Protein AF-A0A951ABW7-F1 (afdb_monomer_lite)

Radius of gyration: 24.11 Å; chains: 1; bounding box: 60×36×69 Å

Sequence (136 aa):
MLLLVAGGPVFAQSVPSYDTNAYCKSASGDSAQLQKNCHDMEDRAKTAVRHADVPSDVMQRCSKINGKNGNYAWLQACITAEETVRDAGSAAPTRTDLSYDPADEARKARLHIGNRDAAAVDLCPPPHKLTRDGCQ

Secondary structure (DSSP, 8-state):
-------------PPP---HHHHHHHHHTT-HHHHHHHHHHHHHHHHHHHHS---HHHHHHHHHHH-TT--HHHHHHHHHHHHHHHHTTT-----TTS---HHHHHHHHHHH--S--------S-TT--EETTEE-

Structure (mmCIF, N/CA/C/O backbone):
data_AF-A0A951ABW7-F1
#
_entry.id   AF-A0A951ABW7-F1
#
loop_
_atom_site.group_PDB
_atom_site.id
_atom_site.type_symbol
_atom_site.label_atom_id
_atom_site.label_alt_id
_atom_site.label_comp_id
_atom_site.label_asym_id
_atom_site.label_entity_id
_atom_site.label_seq_id
_atom_site.pdbx_PDB_ins_code
_atom_site.Cartn_x
_atom_site.Cartn_y
_atom_site.Cartn_z
_atom_site.occupancy
_atom_site.B_iso_or_equiv
_atom_site.auth_seq_id
_atom_site.auth_comp_id
_atom_site.auth_asym_id
_atom_site.auth_atom_id
_atom_site.pdbx_PDB_model_num
ATOM 1 N N . MET A 1 1 ? -2.782 -21.077 -44.462 1.00 38.62 1 MET A N 1
ATOM 2 C CA . MET A 1 1 ? -3.726 -20.555 -43.452 1.00 38.62 1 MET A CA 1
ATOM 3 C C . MET A 1 1 ? -3.135 -20.903 -42.090 1.00 38.62 1 MET A C 1
ATOM 5 O O . MET A 1 1 ? -3.157 -22.066 -41.716 1.00 38.62 1 MET A O 1
ATOM 9 N N . LEU A 1 2 ? -2.440 -19.955 -41.451 1.00 37.97 2 LEU A N 1
ATOM 10 C CA . LEU A 1 2 ? -1.767 -20.174 -40.165 1.00 37.97 2 LEU A CA 1
ATOM 11 C C . LEU A 1 2 ? -2.814 -20.071 -39.045 1.00 37.97 2 LEU A C 1
ATOM 13 O O . LEU A 1 2 ? -3.435 -19.023 -38.884 1.00 37.97 2 LEU A O 1
ATOM 17 N N . LEU A 1 3 ? -3.018 -21.158 -38.303 1.00 44.84 3 LEU A N 1
ATOM 18 C CA . LEU A 1 3 ? -3.810 -21.180 -37.074 1.00 44.84 3 LEU A CA 1
ATOM 19 C C . LEU A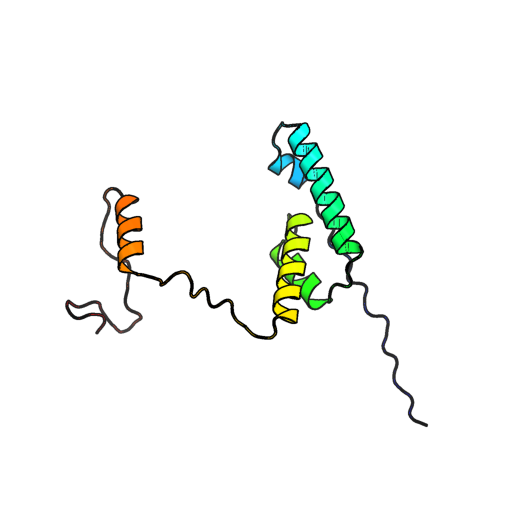 1 3 ? -2.985 -20.529 -35.956 1.00 44.84 3 LEU A C 1
ATOM 21 O O . LEU A 1 3 ? -2.056 -21.138 -35.430 1.00 44.84 3 LEU A O 1
ATOM 25 N N . LEU A 1 4 ? -3.307 -19.276 -35.623 1.00 54.44 4 LEU A N 1
ATOM 26 C CA . LEU A 1 4 ? -2.798 -18.607 -34.427 1.00 54.44 4 LEU A CA 1
ATOM 27 C C . LEU A 1 4 ? -3.414 -19.285 -33.200 1.00 54.44 4 LEU A C 1
ATOM 29 O O . LEU A 1 4 ? -4.624 -19.235 -32.978 1.00 54.44 4 LEU A O 1
ATOM 33 N N . VAL A 1 5 ? -2.559 -19.971 -32.447 1.00 51.56 5 VAL A N 1
ATOM 34 C CA . VAL A 1 5 ? -2.892 -20.645 -31.194 1.00 51.56 5 VAL A CA 1
ATOM 35 C C . VAL A 1 5 ? -3.393 -19.619 -30.178 1.00 51.56 5 VAL A C 1
ATOM 37 O O . VAL A 1 5 ? -2.810 -18.551 -30.004 1.00 51.56 5 VAL A O 1
ATOM 40 N N . ALA A 1 6 ? -4.495 -19.984 -29.530 1.00 51.94 6 ALA A N 1
ATOM 41 C CA . ALA A 1 6 ? -5.194 -19.263 -28.482 1.00 51.94 6 ALA A CA 1
ATOM 42 C C . ALA A 1 6 ? -4.259 -18.664 -27.414 1.00 51.94 6 ALA A C 1
ATOM 44 O O . ALA A 1 6 ? -3.626 -19.389 -26.646 1.00 51.94 6 ALA A O 1
ATOM 45 N N . GLY A 1 7 ? -4.257 -17.335 -27.304 1.00 47.78 7 GLY A N 1
ATOM 46 C CA . GLY A 1 7 ? -3.915 -16.654 -26.060 1.00 47.78 7 GLY A CA 1
ATOM 47 C C . GLY A 1 7 ? -5.099 -16.794 -25.109 1.00 47.78 7 GLY A C 1
ATOM 48 O O . GLY A 1 7 ? -6.091 -16.085 -25.252 1.00 47.78 7 GLY A O 1
ATOM 49 N N . GLY A 1 8 ? -5.028 -17.774 -24.206 1.00 44.94 8 GLY A N 1
ATOM 50 C CA . GLY A 1 8 ? -6.015 -17.977 -23.145 1.00 44.94 8 GLY A CA 1
ATOM 51 C C . GLY A 1 8 ? -6.191 -16.729 -22.268 1.00 44.94 8 GLY A C 1
ATOM 52 O O . GLY A 1 8 ? -5.369 -15.812 -22.331 1.00 44.94 8 GLY A O 1
ATOM 53 N N . PRO A 1 9 ? -7.266 -16.673 -21.461 1.00 46.03 9 PRO A N 1
ATOM 54 C CA . PRO A 1 9 ? -7.602 -15.496 -20.672 1.00 46.03 9 PRO A CA 1
ATOM 55 C C . PRO A 1 9 ? -6.402 -15.095 -19.814 1.00 46.03 9 PRO A C 1
ATOM 57 O O . PRO A 1 9 ? -5.906 -15.893 -19.018 1.00 46.03 9 PRO A O 1
ATOM 60 N N . VAL A 1 10 ? -5.936 -13.856 -19.996 1.00 50.88 10 VAL A N 1
ATOM 61 C CA . VAL A 1 10 ? -5.023 -13.193 -19.065 1.00 50.88 10 VAL A CA 1
ATOM 62 C C . VAL A 1 10 ? -5.664 -13.329 -17.691 1.00 50.88 10 VAL A C 1
ATOM 64 O O . VAL A 1 10 ? -6.752 -12.805 -17.455 1.00 50.88 10 VAL A O 1
ATOM 67 N N . PHE A 1 11 ? -5.047 -14.128 -16.820 1.00 45.88 11 PHE A N 1
ATOM 68 C CA . PHE A 1 11 ? -5.527 -14.326 -15.463 1.00 45.88 11 PHE A CA 1
ATOM 69 C C . PHE A 1 11 ? -5.626 -12.953 -14.808 1.00 45.88 11 PHE A C 1
ATOM 71 O O . PHE A 1 11 ? -4.606 -12.311 -14.560 1.00 45.88 11 PHE A O 1
ATOM 78 N N . ALA A 1 12 ? -6.855 -12.508 -14.551 1.00 49.62 12 ALA A N 1
ATOM 79 C CA . ALA A 1 12 ? -7.121 -11.346 -13.728 1.00 49.62 12 ALA A CA 1
ATOM 80 C C . ALA A 1 12 ? -6.537 -11.658 -12.348 1.00 49.62 12 ALA A C 1
ATOM 82 O O . ALA A 1 12 ? -7.135 -12.396 -11.562 1.00 49.62 12 ALA A O 1
ATOM 83 N N . GLN A 1 13 ? -5.312 -11.203 -12.085 1.00 60.41 13 GLN A N 1
ATOM 84 C CA . GLN A 1 13 ? -4.712 -11.397 -10.781 1.00 60.41 13 GLN A CA 1
ATOM 85 C C . GLN A 1 13 ? -5.547 -10.610 -9.780 1.00 60.41 13 GLN A C 1
ATOM 87 O O . GLN A 1 13 ? -5.664 -9.388 -9.853 1.00 60.41 13 GLN A O 1
ATOM 92 N N . SER A 1 14 ? -6.197 -11.336 -8.876 1.00 72.19 14 SER A N 1
ATOM 93 C CA . SER A 1 14 ? -7.091 -10.743 -7.897 1.00 72.19 14 SER A CA 1
ATOM 94 C C . SER A 1 14 ? -6.296 -9.854 -6.950 1.00 72.19 14 SER A C 1
ATOM 96 O O . SER A 1 14 ? -5.352 -10.326 -6.312 1.00 72.19 14 SER A O 1
ATOM 98 N N . VAL A 1 15 ? -6.715 -8.594 -6.821 1.00 83.69 15 VAL A N 1
ATOM 99 C CA . VAL A 1 15 ? -6.192 -7.675 -5.805 1.00 83.69 15 VAL A CA 1
ATOM 100 C C . VAL A 1 15 ? -6.262 -8.356 -4.428 1.00 83.69 15 VAL A C 1
ATOM 102 O O . VAL A 1 15 ? -7.332 -8.865 -4.072 1.00 83.69 15 VAL A O 1
ATOM 105 N N . PRO A 1 16 ? -5.164 -8.378 -3.648 1.00 88.19 16 PRO A N 1
ATOM 106 C CA . PRO A 1 16 ? -5.144 -8.985 -2.323 1.00 88.19 16 PRO A CA 1
ATOM 107 C C . PRO A 1 16 ? -6.230 -8.408 -1.415 1.00 88.19 16 PRO A C 1
ATOM 109 O O . PRO A 1 16 ? -6.522 -7.215 -1.460 1.00 88.19 16 PRO A O 1
ATOM 112 N N . SER A 1 17 ? -6.806 -9.253 -0.562 1.00 91.31 17 SER A N 1
ATOM 113 C CA . SER A 1 17 ? -7.761 -8.814 0.454 1.00 91.31 17 SER A CA 1
ATOM 114 C C . SER A 1 17 ? -7.040 -8.561 1.773 1.00 91.31 17 SER A C 1
ATOM 116 O O . SER A 1 17 ? -6.780 -9.504 2.517 1.00 91.31 17 SER A O 1
ATOM 118 N N . TYR A 1 18 ? -6.739 -7.298 2.067 1.00 93.81 18 TYR A N 1
ATOM 119 C CA . TYR A 1 18 ? -6.202 -6.887 3.366 1.00 93.81 18 TYR A CA 1
ATOM 120 C C . TYR A 1 18 ? -7.310 -6.602 4.384 1.00 93.81 18 TYR A C 1
ATOM 122 O O . TYR A 1 18 ? -8.401 -6.154 4.017 1.00 93.81 18 TYR A O 1
ATOM 130 N N . ASP A 1 19 ? -7.012 -6.833 5.665 1.00 94.81 19 ASP A N 1
ATOM 131 C CA . ASP A 1 19 ? -7.880 -6.444 6.777 1.00 94.81 19 ASP A CA 1
ATOM 132 C C . ASP A 1 19 ? -7.656 -4.968 7.132 1.00 94.81 19 ASP A C 1
ATOM 134 O O . ASP A 1 19 ? -6.880 -4.606 8.020 1.00 94.81 19 ASP A O 1
ATOM 138 N N . THR A 1 20 ? -8.362 -4.103 6.409 1.00 94.25 20 THR A N 1
ATOM 139 C CA . THR A 1 20 ? -8.329 -2.655 6.621 1.00 94.25 20 THR A CA 1
ATOM 140 C C . THR A 1 20 ? -8.799 -2.261 8.023 1.00 94.25 20 THR A C 1
ATOM 142 O O . THR A 1 20 ? -8.298 -1.287 8.572 1.00 94.25 20 THR A O 1
ATOM 145 N N . ASN A 1 21 ? -9.719 -3.013 8.642 1.00 93.88 21 ASN A N 1
ATOM 146 C CA . ASN A 1 21 ? -10.186 -2.711 9.998 1.00 93.88 21 ASN A CA 1
ATOM 147 C C . ASN A 1 21 ? -9.072 -2.938 11.019 1.00 93.88 21 ASN A C 1
ATOM 149 O O . ASN A 1 21 ? -8.821 -2.068 11.854 1.00 93.88 21 ASN A O 1
ATOM 153 N N . ALA A 1 22 ? -8.394 -4.086 10.951 1.00 94.50 22 ALA A N 1
ATOM 154 C CA . ALA A 1 22 ? -7.271 -4.383 11.833 1.00 94.50 22 ALA A CA 1
ATOM 155 C C . ALA A 1 22 ? -6.118 -3.393 11.625 1.00 94.50 22 ALA A C 1
ATOM 157 O O . ALA A 1 22 ? -5.586 -2.865 12.605 1.00 94.50 22 ALA A O 1
ATOM 158 N N . TYR A 1 23 ? -5.781 -3.088 10.366 1.00 94.19 23 TYR A N 1
ATOM 159 C CA . TYR A 1 23 ? -4.753 -2.101 10.039 1.00 94.19 23 TYR A CA 1
ATOM 160 C C . TYR A 1 23 ? -5.106 -0.715 10.585 1.00 94.19 23 TYR A C 1
ATOM 162 O O . TYR A 1 23 ? -4.329 -0.142 11.347 1.00 94.19 23 TYR A O 1
ATOM 170 N N . CYS A 1 24 ? -6.295 -0.198 10.266 1.00 94.94 24 CYS A N 1
ATOM 171 C CA . CYS A 1 24 ? -6.680 1.142 10.684 1.00 94.94 24 CYS A CA 1
ATOM 172 C C . CYS A 1 24 ? -6.828 1.259 12.191 1.00 94.94 24 CYS A C 1
ATOM 174 O O . CYS A 1 24 ? -6.354 2.242 12.743 1.00 94.94 24 CYS A O 1
ATOM 176 N N . LYS A 1 25 ? -7.369 0.242 12.871 1.00 93.75 25 LYS A N 1
ATOM 177 C CA . LYS A 1 25 ? -7.401 0.206 14.337 1.00 93.75 25 LYS A CA 1
ATOM 178 C C . LYS A 1 25 ? -5.994 0.269 14.938 1.00 93.75 25 LYS A C 1
ATOM 180 O O . LYS A 1 25 ? -5.771 0.994 15.903 1.00 93.75 25 LYS A O 1
ATOM 185 N N . SER A 1 26 ? -5.040 -0.467 14.366 1.00 93.12 26 SER A N 1
ATOM 186 C CA . SER A 1 26 ? -3.643 -0.424 14.810 1.00 93.12 26 SER A CA 1
ATOM 187 C C . SER A 1 26 ? -2.977 0.925 14.528 1.00 93.12 26 SER A C 1
ATOM 189 O O . SER A 1 26 ? -2.159 1.366 15.329 1.00 93.12 26 SER A O 1
ATOM 191 N N . ALA A 1 27 ? -3.288 1.565 13.400 1.00 92.00 27 ALA A N 1
ATOM 192 C CA . ALA A 1 27 ? -2.679 2.828 12.988 1.00 92.00 27 ALA A CA 1
ATOM 193 C C . ALA A 1 27 ? -3.273 4.046 13.716 1.00 92.00 27 ALA A C 1
ATOM 195 O O . ALA A 1 27 ? -2.564 5.015 13.979 1.00 92.00 27 ALA A O 1
ATOM 196 N N . SER A 1 28 ? -4.567 4.011 14.046 1.00 92.75 28 SER A N 1
ATOM 197 C CA . SER A 1 28 ? -5.284 5.124 14.678 1.00 92.75 28 SER A CA 1
ATOM 198 C C . SER A 1 28 ? -5.273 5.099 16.203 1.00 92.75 28 SER A C 1
ATOM 200 O O . SER A 1 28 ? -5.586 6.119 16.823 1.00 92.75 28 SER A O 1
ATOM 202 N N . GLY A 1 29 ? -5.006 3.938 16.810 1.00 91.06 29 GLY A N 1
ATOM 203 C CA . GLY A 1 29 ? -5.307 3.707 18.222 1.00 91.06 29 GLY A CA 1
ATOM 204 C C . GLY A 1 29 ? -6.789 3.974 18.509 1.00 91.06 29 GLY A C 1
ATOM 205 O O . GLY A 1 29 ? -7.653 3.646 17.694 1.00 91.06 29 GLY A O 1
ATOM 206 N N . ASP A 1 30 ? -7.075 4.640 19.627 1.00 91.56 30 ASP A N 1
ATOM 207 C CA . ASP A 1 30 ? -8.445 4.937 20.078 1.00 91.56 30 ASP A CA 1
ATOM 208 C C . ASP A 1 30 ? -9.077 6.176 19.408 1.00 91.56 30 ASP A C 1
ATOM 210 O O . ASP A 1 30 ? -10.207 6.559 19.718 1.00 91.56 30 ASP A O 1
ATOM 214 N N . SER A 1 31 ? -8.369 6.840 18.487 1.00 95.44 31 SER A N 1
ATOM 215 C CA .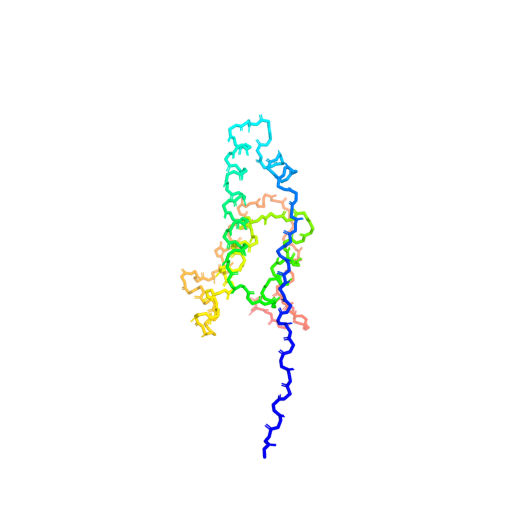 SER A 1 31 ? -8.885 8.040 17.823 1.00 95.44 31 SER A CA 1
ATOM 216 C C . SER A 1 31 ? -9.844 7.687 16.688 1.00 95.44 31 SER A C 1
ATOM 218 O O . SER A 1 31 ? -9.427 7.323 15.587 1.00 95.44 31 SER A O 1
ATOM 220 N N . ALA A 1 32 ? -11.141 7.898 16.921 1.00 93.69 32 ALA A N 1
ATOM 221 C CA . ALA A 1 32 ? -12.184 7.675 15.919 1.00 93.69 32 ALA A CA 1
ATOM 222 C C . ALA A 1 32 ? -11.978 8.505 14.637 1.00 93.69 32 ALA A C 1
ATOM 224 O O . ALA A 1 32 ? -12.271 8.040 13.535 1.00 93.69 32 ALA A O 1
ATOM 225 N N . GLN A 1 33 ? -11.446 9.727 14.757 1.00 94.69 33 GLN A N 1
ATOM 226 C CA . GLN A 1 33 ? -11.191 10.572 13.591 1.00 94.69 33 GLN A CA 1
ATOM 227 C C . GLN A 1 33 ? -10.008 10.063 12.762 1.00 94.69 33 GLN A C 1
ATOM 229 O O . GLN A 1 33 ? -10.101 10.025 11.536 1.00 94.69 33 GLN A O 1
ATOM 234 N N . LEU A 1 34 ? -8.924 9.619 13.408 1.00 93.69 34 LEU A N 1
ATOM 235 C CA . LEU A 1 34 ? -7.804 8.996 12.696 1.00 93.69 34 LEU A CA 1
ATOM 236 C C . LEU A 1 34 ? -8.219 7.665 12.070 1.00 93.69 34 LEU A C 1
ATOM 238 O O . LEU A 1 34 ? -7.821 7.377 10.945 1.00 93.69 34 LEU A O 1
ATOM 242 N N . GLN A 1 35 ? -9.065 6.892 12.754 1.00 93.75 35 GLN A N 1
ATOM 243 C CA . GLN A 1 35 ? -9.577 5.633 12.229 1.00 93.75 35 GLN A CA 1
ATOM 244 C C . GLN A 1 35 ? -10.395 5.864 10.958 1.00 93.75 35 GLN A C 1
ATOM 246 O O . GLN A 1 35 ? -10.156 5.210 9.945 1.00 93.75 35 GLN A O 1
ATOM 251 N N . LYS A 1 36 ? -11.309 6.843 10.978 1.00 94.94 36 LYS A N 1
ATOM 252 C CA . LYS A 1 36 ? -12.080 7.230 9.793 1.00 94.94 36 LYS A CA 1
ATOM 253 C C . LYS A 1 36 ? -11.171 7.677 8.647 1.00 94.94 36 LYS A C 1
ATOM 255 O O . LYS A 1 36 ? -11.317 7.184 7.537 1.00 94.94 36 LYS A O 1
ATOM 260 N N . ASN A 1 37 ? -10.212 8.562 8.920 1.00 94.50 37 ASN A N 1
ATOM 261 C CA . ASN A 1 37 ? -9.289 9.046 7.892 1.00 94.50 37 ASN A CA 1
ATOM 262 C C . ASN A 1 37 ? -8.453 7.907 7.287 1.00 94.50 37 ASN A C 1
ATOM 264 O O . ASN A 1 37 ? -8.210 7.900 6.082 1.00 94.50 37 ASN A O 1
ATOM 268 N N . CYS A 1 38 ? -8.037 6.937 8.107 1.00 96.56 38 CYS A N 1
ATOM 269 C CA . CYS A 1 38 ? -7.350 5.743 7.632 1.00 96.56 38 CYS A CA 1
ATOM 270 C C . CYS A 1 38 ? -8.242 4.915 6.701 1.00 96.56 38 CYS A C 1
ATOM 272 O O . CYS A 1 38 ? -7.806 4.566 5.608 1.00 96.56 38 CYS A O 1
ATOM 274 N N . HIS A 1 39 ? -9.496 4.661 7.088 1.00 97.25 39 HIS A N 1
ATOM 275 C CA . HIS A 1 39 ? -10.450 3.954 6.231 1.00 97.25 39 HIS A CA 1
ATOM 276 C C . HIS A 1 39 ? -10.659 4.668 4.897 1.00 97.25 39 HIS A C 1
ATOM 278 O O . HIS A 1 39 ? -10.559 4.035 3.849 1.00 97.25 39 HIS A O 1
ATOM 284 N N . ASP A 1 40 ? -10.866 5.986 4.926 1.00 96.88 40 ASP A N 1
ATOM 285 C CA . ASP A 1 40 ? -11.054 6.788 3.718 1.00 96.88 40 ASP A CA 1
ATOM 286 C C . ASP A 1 40 ? -9.828 6.709 2.787 1.00 96.88 40 ASP A C 1
ATOM 288 O O . ASP A 1 40 ? -9.977 6.664 1.564 1.00 96.88 40 ASP A O 1
ATOM 292 N N . MET A 1 41 ? -8.609 6.688 3.338 1.00 96.81 41 MET A N 1
ATOM 293 C CA . MET A 1 41 ? -7.383 6.514 2.550 1.00 96.81 41 MET A CA 1
ATOM 294 C C . MET A 1 41 ? -7.254 5.105 1.972 1.00 96.81 41 MET A C 1
ATOM 296 O O . MET A 1 41 ? -6.964 4.955 0.786 1.00 96.81 41 MET A O 1
ATOM 300 N N . GLU A 1 42 ? -7.498 4.082 2.783 1.00 96.62 42 GLU A N 1
ATOM 301 C CA . GLU A 1 42 ? -7.398 2.683 2.372 1.00 96.62 42 GLU A CA 1
ATOM 302 C C . GLU A 1 42 ? -8.434 2.319 1.305 1.00 96.62 42 GLU A C 1
ATOM 304 O O . GLU A 1 42 ? -8.105 1.625 0.344 1.00 96.62 42 GLU A O 1
ATOM 309 N N . ASP A 1 43 ? -9.659 2.838 1.402 1.00 96.50 43 ASP A N 1
ATOM 310 C CA . ASP A 1 43 ? -10.695 2.626 0.388 1.00 96.50 43 ASP A CA 1
ATOM 311 C C . ASP A 1 43 ? -10.348 3.309 -0.938 1.00 96.50 43 ASP A C 1
ATOM 313 O 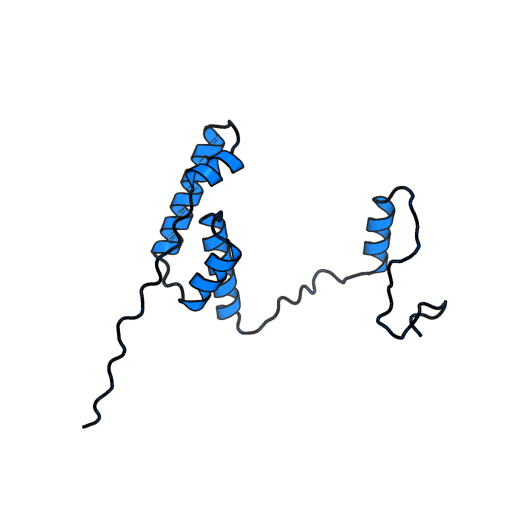O . ASP A 1 43 ? -10.547 2.725 -2.011 1.00 96.50 43 ASP A O 1
ATOM 317 N N . ARG A 1 44 ? -9.767 4.515 -0.893 1.00 95.38 44 ARG A N 1
ATOM 318 C CA . ARG A 1 44 ? -9.252 5.183 -2.099 1.00 95.38 44 ARG A CA 1
ATOM 319 C C . ARG A 1 44 ? -8.125 4.377 -2.732 1.00 95.38 44 ARG A C 1
ATOM 321 O O . ARG A 1 44 ? -8.158 4.154 -3.940 1.00 95.38 44 ARG A O 1
ATOM 328 N N . ALA A 1 45 ? -7.177 3.898 -1.931 1.00 94.62 45 ALA A N 1
ATOM 329 C CA . ALA A 1 45 ? -6.059 3.103 -2.423 1.00 94.62 45 ALA A CA 1
ATOM 330 C C . ALA A 1 45 ? -6.522 1.767 -3.014 1.00 94.62 45 ALA A C 1
ATOM 332 O O . ALA A 1 45 ? -6.132 1.392 -4.119 1.00 94.62 45 ALA A O 1
ATOM 333 N N . LYS A 1 46 ? -7.441 1.079 -2.333 1.00 94.38 46 LYS A N 1
ATOM 334 C CA . LYS A 1 46 ? -8.074 -0.150 -2.818 1.00 94.38 46 LYS A CA 1
ATOM 335 C C . LYS A 1 46 ? -8.787 0.067 -4.145 1.00 94.38 46 LYS A C 1
ATOM 337 O O . LYS A 1 46 ? -8.681 -0.771 -5.038 1.00 94.38 46 LYS A O 1
ATOM 342 N N . THR A 1 47 ? -9.512 1.175 -4.273 1.00 93.12 47 THR A N 1
ATOM 343 C CA . THR A 1 47 ? -10.203 1.550 -5.510 1.00 93.12 47 THR A CA 1
ATOM 344 C C . THR A 1 47 ? -9.196 1.799 -6.630 1.00 93.12 47 THR A C 1
ATOM 346 O O . THR A 1 47 ? -9.336 1.220 -7.703 1.00 93.12 47 THR A O 1
ATOM 349 N N . ALA A 1 48 ? -8.138 2.571 -6.368 1.00 91.44 48 ALA A N 1
ATOM 350 C CA . ALA A 1 48 ? -7.084 2.835 -7.344 1.00 91.44 48 ALA A CA 1
ATOM 351 C C . ALA A 1 48 ? -6.424 1.540 -7.844 1.00 91.44 48 ALA A C 1
ATOM 353 O O . ALA A 1 48 ? -6.354 1.316 -9.047 1.00 91.44 48 ALA A O 1
ATOM 354 N N . VAL A 1 49 ? -6.032 0.642 -6.935 1.00 90.81 49 VAL A N 1
ATOM 355 C CA . VAL A 1 49 ? -5.400 -0.639 -7.292 1.00 90.81 49 VAL A CA 1
ATOM 356 C C . VAL A 1 49 ? -6.359 -1.566 -8.050 1.00 90.81 49 VAL A C 1
ATOM 358 O O . VAL A 1 49 ? -5.928 -2.295 -8.934 1.00 90.81 49 VAL A O 1
ATOM 361 N N . ARG A 1 50 ? -7.663 -1.548 -7.737 1.00 89.38 50 ARG A N 1
ATOM 362 C CA . ARG A 1 50 ? -8.675 -2.351 -8.453 1.00 89.38 50 ARG A CA 1
ATOM 363 C C . ARG A 1 50 ? -8.938 -1.885 -9.879 1.00 89.38 50 ARG A C 1
ATOM 365 O O . ARG A 1 50 ? -9.354 -2.703 -10.693 1.00 89.38 50 ARG A O 1
ATOM 372 N N . HIS A 1 51 ? -8.764 -0.596 -10.146 1.00 86.12 51 HIS A N 1
ATOM 373 C CA . HIS A 1 51 ? -9.003 -0.008 -11.463 1.00 86.12 51 HIS A CA 1
ATOM 374 C C . HIS A 1 51 ? -7.728 0.181 -12.288 1.00 86.12 51 HIS A C 1
ATOM 376 O O . HIS A 1 51 ? -7.829 0.480 -13.475 1.00 86.12 51 HIS A O 1
ATOM 382 N N . ALA A 1 52 ? -6.552 0.012 -11.685 1.00 83.25 52 ALA A N 1
ATOM 383 C CA . ALA A 1 52 ? -5.281 0.055 -12.387 1.00 83.25 52 ALA A CA 1
ATOM 384 C C . ALA A 1 52 ? -5.063 -1.222 -13.215 1.00 83.25 52 ALA A C 1
ATOM 386 O O . ALA A 1 52 ? -5.342 -2.332 -12.756 1.00 83.25 52 ALA A O 1
ATOM 387 N N . ASP A 1 53 ? -4.525 -1.061 -14.425 1.00 85.00 53 ASP A N 1
ATOM 388 C CA . ASP A 1 53 ? -4.068 -2.178 -15.254 1.00 85.00 53 ASP A CA 1
ATOM 389 C C . ASP A 1 53 ? -2.657 -2.587 -14.816 1.00 85.00 53 ASP A C 1
ATOM 391 O O . ASP A 1 53 ? -1.650 -2.198 -15.407 1.00 85.00 53 ASP A O 1
ATOM 395 N N . VAL A 1 54 ? -2.590 -3.297 -13.688 1.00 85.50 54 VAL A N 1
ATOM 396 C CA . VAL A 1 54 ? -1.323 -3.648 -13.046 1.00 85.50 54 VAL A CA 1
ATOM 397 C C . VAL A 1 54 ? -0.773 -4.943 -13.641 1.00 85.50 54 VAL A C 1
ATOM 399 O O . VAL A 1 54 ? -1.427 -5.989 -13.556 1.00 85.50 54 VAL A O 1
ATOM 402 N N . PRO A 1 55 ? 0.468 -4.935 -14.155 1.00 87.75 55 PRO A N 1
ATOM 403 C CA . PRO A 1 55 ? 1.132 -6.141 -14.614 1.00 87.75 55 PRO A CA 1
ATOM 404 C C . PRO A 1 55 ? 1.212 -7.204 -13.516 1.00 87.75 55 PRO A C 1
ATOM 406 O O . PRO A 1 55 ? 1.515 -6.941 -12.351 1.00 87.75 55 PRO A O 1
ATOM 409 N N . SER A 1 56 ? 0.940 -8.440 -13.916 1.00 87.25 56 SER A N 1
ATOM 410 C CA . SER A 1 56 ? 0.773 -9.586 -13.021 1.00 87.25 56 SER A CA 1
ATOM 411 C C . SER A 1 56 ? 2.016 -9.870 -12.145 1.00 87.25 56 SER A C 1
ATOM 413 O O . SER A 1 56 ? 1.930 -10.254 -10.981 1.00 87.25 56 SER A O 1
ATOM 415 N N . ASP A 1 57 ? 3.210 -9.612 -12.665 1.00 88.19 57 ASP A N 1
ATOM 416 C CA . ASP A 1 57 ? 4.469 -9.757 -11.939 1.00 88.19 57 ASP A CA 1
ATOM 417 C C . ASP A 1 57 ? 4.658 -8.668 -10.869 1.00 88.19 57 ASP A C 1
ATOM 419 O O . ASP A 1 57 ? 5.129 -8.962 -9.766 1.00 88.19 57 ASP A O 1
ATOM 423 N N . VAL A 1 58 ? 4.234 -7.434 -11.162 1.00 90.75 58 VAL A N 1
ATOM 424 C CA . VAL A 1 58 ? 4.259 -6.297 -10.229 1.00 90.75 58 VAL A CA 1
ATOM 425 C C . VAL A 1 58 ? 3.272 -6.532 -9.088 1.00 90.75 58 VAL A C 1
ATOM 427 O O . VAL A 1 58 ? 3.654 -6.447 -7.919 1.00 90.75 58 VAL A O 1
ATOM 430 N N . MET A 1 59 ? 2.032 -6.924 -9.401 1.00 91.50 59 MET A N 1
ATOM 431 C CA . MET A 1 59 ? 1.016 -7.243 -8.390 1.00 91.50 59 MET A CA 1
ATOM 432 C C . MET A 1 59 ? 1.491 -8.367 -7.458 1.00 91.50 59 MET A C 1
ATOM 434 O O . MET A 1 59 ? 1.391 -8.255 -6.231 1.00 91.50 59 MET A O 1
ATOM 438 N N . GLN A 1 60 ? 2.074 -9.434 -8.010 1.00 91.38 60 GLN A N 1
ATOM 439 C CA . GLN A 1 60 ? 2.618 -10.537 -7.220 1.00 91.38 60 GLN A CA 1
ATOM 440 C C . GLN A 1 60 ? 3.803 -10.104 -6.343 1.00 91.38 60 GLN A C 1
ATOM 442 O O . GLN A 1 60 ? 3.891 -10.506 -5.180 1.00 91.38 60 GLN A O 1
ATOM 447 N N . ARG A 1 61 ? 4.721 -9.286 -6.866 1.00 90.94 61 ARG A N 1
ATOM 448 C CA . ARG A 1 61 ? 5.882 -8.795 -6.111 1.00 90.94 61 ARG A CA 1
ATOM 449 C C . ARG A 1 61 ? 5.453 -7.884 -4.965 1.00 90.94 61 ARG A C 1
ATOM 451 O O . ARG A 1 61 ? 5.820 -8.143 -3.819 1.00 90.94 61 ARG A O 1
ATOM 458 N N . CYS A 1 62 ? 4.635 -6.878 -5.257 1.00 93.56 62 CYS A N 1
ATOM 459 C CA . CYS A 1 62 ? 4.173 -5.919 -4.264 1.00 93.56 62 CYS A CA 1
ATOM 460 C C . CYS A 1 62 ? 3.308 -6.581 -3.188 1.00 93.56 62 CYS A C 1
ATOM 462 O O . CYS A 1 62 ? 3.530 -6.353 -2.002 1.00 93.56 62 CYS A O 1
ATOM 464 N N . SER A 1 63 ? 2.385 -7.474 -3.557 1.00 92.75 63 SER A N 1
ATOM 465 C CA . SER A 1 63 ? 1.590 -8.218 -2.567 1.00 92.75 63 SER A CA 1
ATOM 466 C C . SER A 1 63 ? 2.443 -9.129 -1.681 1.00 92.75 63 SER A C 1
ATOM 468 O O . SER A 1 63 ? 2.200 -9.224 -0.478 1.00 92.75 63 SER A O 1
ATOM 470 N N . LYS A 1 64 ? 3.485 -9.761 -2.237 1.00 92.19 64 LYS A N 1
ATOM 471 C CA . LYS A 1 64 ? 4.413 -10.595 -1.466 1.00 92.19 64 LYS A CA 1
ATOM 472 C C . LYS A 1 64 ? 5.215 -9.784 -0.448 1.00 92.19 64 LYS A C 1
ATOM 474 O O . LYS A 1 64 ? 5.389 -10.260 0.670 1.00 92.19 64 LYS A O 1
ATOM 479 N N . ILE A 1 65 ? 5.699 -8.597 -0.822 1.00 92.81 65 ILE A N 1
ATOM 480 C CA . ILE A 1 65 ? 6.468 -7.723 0.082 1.00 92.81 65 ILE A CA 1
ATOM 481 C C . ILE A 1 65 ? 5.562 -7.143 1.171 1.00 92.81 65 ILE A C 1
ATOM 483 O O . ILE A 1 65 ? 5.939 -7.154 2.339 1.00 92.81 65 ILE A O 1
ATOM 487 N N . ASN A 1 66 ? 4.356 -6.700 0.803 1.00 93.19 66 ASN A N 1
ATOM 488 C CA . ASN A 1 66 ? 3.368 -6.184 1.754 1.00 93.19 66 ASN A CA 1
ATOM 489 C C . ASN A 1 66 ? 2.929 -7.263 2.762 1.00 93.19 66 ASN A C 1
ATOM 491 O O . ASN A 1 66 ? 2.600 -6.982 3.913 1.00 93.19 66 ASN A O 1
ATOM 495 N N . GLY A 1 67 ? 2.957 -8.527 2.329 1.00 90.19 67 GLY A N 1
ATOM 496 C CA . GLY A 1 67 ? 2.640 -9.679 3.157 1.00 90.19 67 GLY A CA 1
ATOM 497 C C . GLY A 1 67 ? 1.152 -9.773 3.503 1.00 90.19 67 GLY A C 1
ATOM 498 O O . GLY A 1 67 ? 0.312 -9.018 3.023 1.00 90.19 67 GLY A O 1
ATOM 499 N N . LYS A 1 68 ? 0.801 -10.745 4.353 1.00 86.19 68 LYS A N 1
ATOM 500 C CA . LYS A 1 68 ? -0.605 -11.027 4.708 1.00 86.19 68 LYS A CA 1
ATOM 501 C C . LYS A 1 68 ? -1.261 -9.938 5.564 1.00 86.19 68 LYS A C 1
ATOM 503 O O . LYS A 1 68 ? -2.467 -9.756 5.469 1.00 86.19 68 LYS A O 1
ATOM 508 N N . ASN A 1 69 ? -0.470 -9.219 6.360 1.00 88.81 69 ASN A N 1
ATOM 509 C CA . ASN A 1 69 ? -0.931 -8.131 7.232 1.00 88.81 69 ASN A CA 1
ATOM 510 C C . ASN A 1 69 ? -0.685 -6.750 6.598 1.00 88.81 69 ASN A C 1
ATOM 512 O O . ASN A 1 69 ? -0.515 -5.761 7.309 1.00 88.81 69 ASN A O 1
ATOM 516 N N . GLY A 1 70 ? -0.589 -6.709 5.268 1.00 91.50 70 GLY A N 1
ATOM 517 C CA . GLY A 1 70 ? -0.383 -5.485 4.510 1.00 91.50 70 GLY A CA 1
ATOM 518 C C . GLY A 1 70 ? -1.599 -4.560 4.510 1.00 91.50 70 GLY A C 1
ATOM 519 O O . GLY A 1 70 ? -2.643 -4.861 5.086 1.00 91.50 70 GLY A O 1
ATOM 520 N N . ASN A 1 71 ? -1.457 -3.430 3.826 1.00 95.50 71 ASN A N 1
ATOM 521 C CA . ASN A 1 71 ? -2.515 -2.437 3.618 1.00 95.50 71 ASN A CA 1
ATOM 522 C C . ASN A 1 71 ? -2.527 -1.948 2.160 1.00 95.50 71 ASN A C 1
ATOM 524 O O . ASN A 1 71 ? -1.554 -2.135 1.419 1.00 95.50 71 ASN A O 1
ATOM 528 N N . TYR A 1 72 ? -3.641 -1.368 1.715 1.00 96.19 72 TYR A N 1
ATOM 529 C CA . TYR A 1 72 ? -3.812 -0.964 0.321 1.00 96.19 72 TYR A CA 1
ATOM 530 C C . TYR A 1 72 ? -2.978 0.262 -0.042 1.00 96.19 72 TYR A C 1
ATOM 532 O O . TYR A 1 72 ? -2.487 0.317 -1.168 1.00 96.19 72 TYR A O 1
ATOM 540 N N . ALA A 1 73 ? -2.768 1.203 0.880 1.00 95.12 73 ALA A N 1
ATOM 541 C CA . ALA A 1 73 ? -1.932 2.376 0.644 1.00 95.12 73 ALA A CA 1
ATOM 542 C C . ALA A 1 73 ? -0.490 1.978 0.296 1.00 95.12 73 ALA A C 1
ATOM 544 O O . ALA A 1 73 ? 0.077 2.475 -0.677 1.00 95.12 73 ALA A O 1
ATOM 545 N N . TRP A 1 74 ? 0.084 1.020 1.030 1.00 94.81 74 TRP A N 1
ATOM 546 C CA . TRP A 1 74 ? 1.412 0.489 0.730 1.00 94.81 74 TRP A CA 1
ATOM 547 C C . TRP A 1 74 ? 1.430 -0.274 -0.596 1.00 94.81 74 TRP A C 1
ATOM 549 O O . TRP A 1 74 ? 2.343 -0.089 -1.400 1.00 94.81 74 TRP A O 1
ATOM 559 N N . LEU A 1 75 ? 0.407 -1.099 -0.861 1.00 95.00 75 LEU A N 1
ATOM 560 C CA . LEU A 1 75 ? 0.301 -1.826 -2.130 1.00 95.00 75 LEU A CA 1
ATOM 561 C C . LEU A 1 75 ? 0.273 -0.858 -3.321 1.00 95.00 75 LEU A C 1
ATOM 563 O O . LEU A 1 75 ? 1.017 -1.060 -4.278 1.00 95.00 75 LEU A O 1
ATOM 567 N N . GLN A 1 76 ? -0.541 0.195 -3.240 1.00 94.62 76 GLN A N 1
ATOM 568 C CA . GLN A 1 76 ? -0.621 1.235 -4.261 1.00 94.62 76 GLN A CA 1
ATOM 569 C C . GLN A 1 76 ? 0.733 1.925 -4.451 1.00 94.62 76 GLN A C 1
ATOM 571 O O . GLN A 1 76 ? 1.193 2.052 -5.582 1.00 94.62 76 GLN A O 1
ATOM 576 N N . ALA A 1 77 ? 1.398 2.316 -3.361 1.00 93.75 77 ALA A N 1
ATOM 577 C CA . ALA A 1 77 ? 2.700 2.972 -3.428 1.00 93.75 77 ALA A CA 1
ATOM 578 C C . ALA A 1 77 ? 3.767 2.085 -4.090 1.00 93.75 77 ALA A C 1
ATOM 580 O O . ALA A 1 77 ? 4.540 2.572 -4.911 1.00 93.75 77 ALA A O 1
ATOM 581 N N . CYS A 1 78 ? 3.788 0.786 -3.775 1.00 94.25 78 CYS A N 1
ATOM 582 C CA . CYS A 1 78 ? 4.696 -0.165 -4.413 1.00 94.25 78 CYS A CA 1
ATOM 583 C C . CYS A 1 78 ? 4.440 -0.274 -5.920 1.00 94.25 78 CYS A C 1
ATOM 585 O O . CYS A 1 78 ? 5.381 -0.203 -6.703 1.00 94.25 78 CYS A O 1
ATOM 587 N N . ILE A 1 79 ? 3.174 -0.386 -6.330 1.00 92.56 79 ILE A N 1
ATOM 588 C CA . ILE A 1 79 ? 2.804 -0.467 -7.749 1.00 92.56 79 ILE A CA 1
ATOM 589 C C . ILE A 1 79 ? 3.252 0.797 -8.488 1.00 92.56 79 ILE A C 1
ATOM 591 O O . ILE A 1 79 ? 3.935 0.694 -9.501 1.00 92.56 79 ILE A O 1
ATOM 595 N N . THR A 1 80 ? 2.966 1.981 -7.942 1.00 91.12 80 THR A N 1
ATOM 596 C CA . THR A 1 80 ? 3.402 3.253 -8.534 1.00 91.12 80 THR A CA 1
ATOM 597 C C . THR A 1 80 ? 4.929 3.361 -8.611 1.00 91.12 80 THR A C 1
ATOM 599 O O . THR A 1 80 ? 5.467 3.841 -9.606 1.00 91.12 80 THR A O 1
ATOM 602 N N . ALA A 1 81 ? 5.659 2.894 -7.595 1.00 88.56 81 ALA A N 1
ATOM 603 C CA . ALA A 1 81 ? 7.120 2.878 -7.628 1.00 88.56 81 ALA A CA 1
ATOM 604 C C . ALA A 1 81 ? 7.661 1.950 -8.734 1.00 88.56 81 ALA A C 1
ATOM 606 O O . ALA A 1 81 ? 8.568 2.323 -9.471 1.00 88.56 81 ALA A O 1
ATOM 607 N N . GLU A 1 82 ? 7.079 0.767 -8.903 1.00 87.31 82 GLU A N 1
ATOM 608 C CA . GLU A 1 82 ? 7.461 -0.168 -9.968 1.00 87.31 82 GLU A CA 1
ATOM 609 C C . GLU A 1 82 ? 7.115 0.381 -11.364 1.00 87.31 82 GLU A C 1
ATOM 611 O O . GLU A 1 82 ? 7.910 0.254 -12.293 1.00 87.31 82 GLU A O 1
ATOM 616 N N . GLU A 1 83 ? 5.971 1.052 -11.521 1.00 83.44 83 GLU A N 1
ATOM 617 C CA . GLU A 1 83 ? 5.579 1.727 -12.767 1.00 83.44 83 GLU A CA 1
ATOM 618 C C . GLU A 1 83 ? 6.536 2.872 -13.116 1.00 83.44 83 GLU A C 1
ATOM 620 O O . GLU A 1 83 ? 7.055 2.922 -14.227 1.00 83.44 83 GLU A O 1
ATOM 625 N N . THR A 1 84 ? 6.868 3.731 -12.149 1.00 77.88 84 THR A N 1
ATOM 626 C CA . THR A 1 84 ? 7.832 4.824 -12.368 1.00 77.88 84 THR A CA 1
ATOM 627 C C . THR A 1 84 ? 9.227 4.323 -12.742 1.00 77.88 84 THR A C 1
ATOM 629 O O . THR A 1 84 ? 9.868 4.919 -13.603 1.00 77.88 84 THR A O 1
ATOM 632 N N . VAL A 1 85 ? 9.700 3.214 -12.161 1.00 72.25 85 VAL A N 1
ATOM 633 C CA . VAL A 1 85 ? 10.979 2.588 -12.550 1.00 72.25 85 VAL A CA 1
ATOM 634 C C . VAL A 1 85 ? 10.906 1.991 -13.959 1.00 72.25 85 VAL A C 1
ATOM 636 O O . VAL A 1 85 ? 11.882 2.070 -14.710 1.00 72.25 85 VAL A O 1
ATOM 639 N N . ARG A 1 86 ? 9.762 1.411 -14.340 1.00 66.81 86 ARG A N 1
ATOM 640 C CA . ARG A 1 86 ? 9.538 0.884 -15.695 1.00 66.81 86 ARG A CA 1
ATOM 641 C C . ARG A 1 86 ? 9.526 1.997 -16.738 1.00 66.81 86 ARG A C 1
ATOM 643 O O . ARG A 1 86 ? 10.203 1.857 -17.754 1.00 66.81 86 ARG A O 1
ATOM 650 N N . ASP A 1 87 ? 8.828 3.094 -16.464 1.00 61.25 87 ASP A N 1
ATOM 651 C CA . ASP A 1 87 ? 8.754 4.258 -17.351 1.00 61.25 87 ASP A CA 1
ATOM 652 C C . ASP A 1 87 ? 10.096 4.999 -17.444 1.00 61.25 87 ASP A C 1
ATOM 654 O O . ASP A 1 87 ? 10.448 5.528 -18.497 1.00 61.25 87 ASP A O 1
ATOM 658 N N . ALA A 1 88 ? 10.884 4.993 -16.364 1.00 59.38 88 ALA A N 1
ATOM 659 C CA . ALA A 1 88 ? 12.201 5.622 -16.317 1.00 59.38 88 ALA A CA 1
ATOM 660 C C . ALA A 1 88 ? 13.323 4.807 -16.983 1.00 59.38 88 ALA A C 1
ATOM 662 O O . ALA A 1 88 ? 14.441 5.310 -17.055 1.00 59.38 88 ALA A O 1
ATOM 663 N N . GLY A 1 89 ? 13.060 3.577 -17.450 1.00 47.44 89 GLY A N 1
ATOM 664 C CA . GLY A 1 89 ? 13.997 2.775 -18.241 1.00 47.44 89 GLY A CA 1
ATOM 665 C C . GLY A 1 89 ? 15.434 2.749 -17.696 1.00 47.44 89 GLY A C 1
ATOM 666 O O . GLY A 1 89 ? 16.302 3.475 -18.169 1.00 47.44 89 GLY A O 1
ATOM 667 N N . SER A 1 90 ? 15.722 1.861 -16.741 1.00 48.94 90 SER A N 1
ATOM 668 C CA . SER A 1 90 ? 17.104 1.476 -16.379 1.00 48.94 90 SER A CA 1
ATOM 669 C C . SER A 1 90 ? 17.987 2.520 -15.675 1.00 48.94 90 SER A C 1
ATOM 671 O O . SER A 1 90 ? 19.166 2.241 -15.448 1.00 48.94 90 SER A O 1
ATOM 673 N N . ALA A 1 91 ? 17.469 3.670 -15.247 1.00 47.72 91 ALA A N 1
ATOM 674 C CA . ALA A 1 91 ? 18.213 4.534 -14.335 1.00 47.72 91 ALA A CA 1
ATOM 675 C C . ALA A 1 91 ? 18.070 4.007 -12.897 1.00 47.72 91 ALA A C 1
ATOM 677 O O . ALA A 1 91 ? 17.052 4.216 -12.239 1.00 47.72 91 ALA A O 1
ATOM 678 N N . ALA A 1 92 ? 19.092 3.306 -12.396 1.00 50.50 92 ALA A N 1
ATOM 679 C CA . ALA A 1 92 ? 19.242 3.116 -10.956 1.00 50.50 92 ALA A CA 1
ATOM 680 C C . ALA A 1 92 ? 19.119 4.489 -10.265 1.00 50.50 92 ALA A C 1
ATOM 682 O O . ALA A 1 92 ? 19.631 5.468 -10.815 1.00 50.50 92 ALA A O 1
ATOM 683 N N . PRO A 1 93 ? 18.470 4.604 -9.092 1.00 51.38 93 PRO A N 1
ATOM 684 C CA . PRO A 1 93 ? 18.455 5.855 -8.352 1.00 51.38 93 PRO A CA 1
ATOM 685 C C . PRO A 1 93 ? 19.878 6.158 -7.872 1.00 51.38 93 PRO A C 1
ATOM 687 O O . PRO A 1 93 ? 20.292 5.778 -6.779 1.00 51.38 93 PRO A O 1
ATOM 690 N N . THR A 1 94 ? 20.663 6.833 -8.706 1.00 50.81 94 THR A N 1
ATOM 691 C CA . THR A 1 94 ? 21.918 7.454 -8.310 1.00 50.81 94 THR A CA 1
ATOM 692 C C . THR A 1 94 ? 21.543 8.688 -7.510 1.00 50.81 94 THR A C 1
ATOM 694 O O . THR A 1 94 ? 21.333 9.769 -8.053 1.00 50.81 94 THR A O 1
ATOM 697 N N . ARG A 1 95 ? 21.408 8.510 -6.194 1.00 49.81 95 ARG A N 1
ATOM 698 C CA . ARG A 1 95 ? 21.301 9.614 -5.241 1.00 49.81 95 ARG A CA 1
ATOM 699 C C . ARG A 1 95 ? 22.639 10.361 -5.214 1.00 49.81 95 ARG A C 1
ATOM 701 O O . ARG A 1 95 ? 23.479 10.112 -4.359 1.00 49.81 95 ARG A O 1
ATOM 708 N N . THR A 1 96 ? 22.886 11.208 -6.209 1.00 56.72 96 THR A N 1
ATOM 709 C CA . THR A 1 96 ? 24.111 12.018 -6.333 1.00 56.72 96 THR A CA 1
ATOM 710 C C . THR A 1 96 ? 24.071 13.285 -5.477 1.00 56.72 96 THR A C 1
ATOM 712 O O . THR A 1 96 ? 25.068 13.992 -5.393 1.00 56.72 96 THR A O 1
ATOM 715 N N . ASP A 1 97 ? 22.931 13.585 -4.846 1.00 57.03 97 ASP A N 1
ATOM 716 C CA . ASP A 1 97 ? 22.708 14.739 -3.963 1.00 57.03 97 ASP A CA 1
ATOM 717 C C . ASP A 1 97 ? 23.278 14.557 -2.548 1.00 57.03 97 ASP A C 1
ATOM 719 O O . ASP A 1 97 ? 23.514 15.546 -1.857 1.00 57.03 97 ASP A O 1
ATOM 723 N N . LEU A 1 98 ? 23.547 13.319 -2.123 1.00 54.69 98 LEU A N 1
ATOM 724 C CA . LEU A 1 98 ? 24.276 13.034 -0.889 1.00 54.69 98 LEU A CA 1
ATOM 725 C C . LEU A 1 98 ? 25.592 12.336 -1.222 1.00 54.69 98 LEU A C 1
ATOM 727 O O . LEU A 1 98 ? 25.633 11.128 -1.444 1.00 54.69 98 LEU A O 1
ATOM 731 N N . SER A 1 99 ? 26.687 13.098 -1.207 1.00 56.44 99 SER A N 1
ATOM 732 C CA . SER A 1 99 ? 28.017 12.500 -1.114 1.00 56.44 99 SER A CA 1
ATOM 733 C C . SER A 1 99 ? 28.095 11.768 0.222 1.00 56.44 99 SER A C 1
ATOM 735 O O . SER A 1 99 ? 28.047 12.397 1.278 1.00 56.44 99 SER A O 1
ATOM 737 N N . TYR A 1 100 ? 28.164 10.440 0.180 1.00 59.72 100 TYR A N 1
ATOM 738 C CA . TYR A 1 100 ? 28.408 9.636 1.369 1.00 59.72 100 TYR A CA 1
ATOM 739 C C . TYR A 1 100 ? 29.805 9.979 1.890 1.00 59.72 100 TYR A C 1
ATOM 741 O O . TYR A 1 100 ? 30.802 9.584 1.288 1.00 59.72 100 TYR A O 1
ATOM 749 N N . ASP A 1 101 ? 29.871 10.760 2.968 1.00 68.06 101 ASP A N 1
ATOM 750 C CA . ASP A 1 101 ? 31.106 11.041 3.692 1.00 68.06 101 ASP A CA 1
ATOM 751 C C . ASP A 1 101 ? 31.187 10.090 4.898 1.00 68.06 101 ASP A C 1
ATOM 753 O O . ASP A 1 101 ? 30.473 10.282 5.891 1.00 68.06 101 ASP A O 1
ATOM 757 N N . PRO A 1 102 ? 32.051 9.059 4.848 1.00 62.22 102 PRO A N 1
ATOM 758 C CA . PRO A 1 102 ? 32.192 8.101 5.937 1.00 62.22 102 PRO A CA 1
ATOM 759 C C . PRO A 1 102 ? 32.597 8.764 7.260 1.00 62.22 102 PRO A C 1
ATOM 761 O O . PRO A 1 102 ? 32.259 8.256 8.330 1.00 62.22 102 PRO A O 1
ATOM 764 N N . ALA A 1 103 ? 33.320 9.888 7.210 1.00 65.38 103 ALA A N 1
ATOM 765 C CA . ALA A 1 103 ? 33.765 10.597 8.402 1.00 65.38 103 ALA A CA 1
ATOM 766 C C . ALA A 1 103 ? 32.608 11.347 9.070 1.00 65.38 103 ALA A C 1
ATOM 768 O O . ALA A 1 103 ? 32.525 11.377 10.303 1.00 65.38 103 ALA A O 1
ATOM 769 N N . ASP A 1 104 ? 31.694 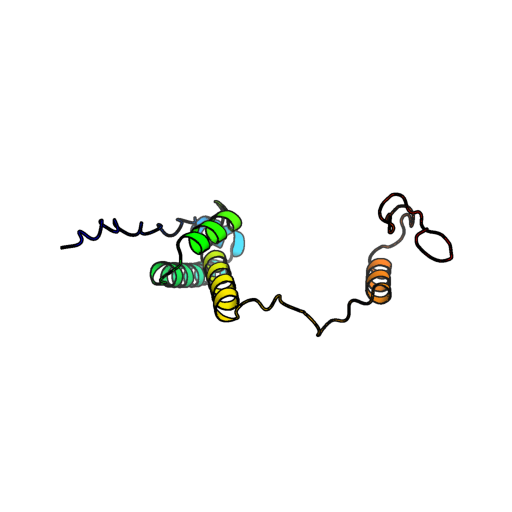11.908 8.278 1.00 66.56 104 ASP A N 1
ATOM 770 C CA . ASP A 1 104 ? 30.540 12.633 8.803 1.00 66.56 104 ASP A CA 1
ATOM 771 C C . ASP A 1 104 ? 29.508 11.685 9.431 1.00 66.56 104 ASP A C 1
ATOM 773 O O . ASP A 1 104 ? 28.988 11.950 10.519 1.00 66.56 104 ASP A O 1
ATOM 777 N N . GLU A 1 105 ? 29.301 10.515 8.824 1.00 67.62 105 GLU A N 1
ATOM 778 C CA . GLU A 1 105 ? 28.450 9.461 9.386 1.00 67.62 105 GLU A CA 1
ATOM 779 C C . GLU A 1 105 ? 29.066 8.830 10.647 1.00 67.62 105 GLU A C 1
ATOM 781 O O . GLU A 1 105 ? 28.379 8.656 11.658 1.00 67.62 105 GLU A O 1
ATOM 786 N N . ALA A 1 106 ? 30.384 8.591 10.666 1.00 66.56 106 ALA A N 1
ATOM 787 C CA . ALA A 1 106 ? 31.085 8.133 11.869 1.00 66.56 106 ALA A CA 1
ATOM 788 C C . ALA A 1 106 ? 31.000 9.157 13.015 1.00 66.56 106 ALA A C 1
ATOM 790 O O . ALA A 1 106 ? 30.888 8.787 14.188 1.00 66.56 106 ALA A O 1
ATOM 791 N N . ARG A 1 107 ? 31.018 10.455 12.694 1.00 63.66 107 ARG A N 1
ATOM 792 C CA . ARG A 1 107 ? 30.856 11.537 13.671 1.00 63.66 107 ARG A CA 1
ATOM 793 C C . ARG A 1 107 ? 29.436 11.583 14.242 1.00 63.66 107 ARG A C 1
ATOM 795 O O . ARG A 1 107 ? 29.295 11.709 15.458 1.00 63.66 107 ARG A O 1
ATOM 802 N N . LYS A 1 108 ? 28.398 11.417 13.412 1.00 63.50 108 LYS A N 1
ATOM 803 C CA . LYS A 1 108 ? 26.996 11.301 13.865 1.00 63.50 108 LYS A CA 1
ATOM 804 C C . LYS A 1 108 ? 26.790 10.078 14.763 1.00 63.50 108 LYS A C 1
ATOM 806 O O . LYS A 1 108 ? 26.180 10.197 15.823 1.00 63.50 108 LYS A O 1
ATOM 811 N N . ALA A 1 109 ? 27.374 8.933 14.405 1.00 58.66 109 ALA A N 1
ATOM 812 C CA . ALA A 1 109 ? 27.312 7.716 15.216 1.00 58.66 109 ALA A CA 1
ATOM 813 C C . ALA A 1 109 ? 27.993 7.888 16.589 1.00 58.66 109 ALA A C 1
ATOM 815 O O . ALA A 1 109 ? 27.457 7.458 17.610 1.00 58.66 109 ALA A O 1
ATOM 816 N N . ARG A 1 110 ? 29.137 8.587 16.641 1.00 56.00 110 ARG A N 1
ATOM 817 C CA . ARG A 1 110 ? 29.843 8.906 17.897 1.00 56.00 110 ARG A CA 1
ATOM 818 C C . ARG A 1 110 ? 29.056 9.828 18.829 1.00 56.00 110 ARG A C 1
ATOM 820 O O . ARG A 1 110 ? 29.227 9.733 20.038 1.00 56.00 110 ARG A O 1
ATOM 827 N N . LEU A 1 111 ? 28.199 10.697 18.293 1.00 56.31 111 LEU A N 1
ATOM 828 C CA . LEU A 1 111 ? 27.344 11.574 19.102 1.00 56.31 111 LEU A CA 1
ATOM 829 C C . LEU A 1 111 ? 26.169 10.823 19.749 1.00 56.31 111 LEU A C 1
ATOM 831 O O . LEU A 1 111 ? 25.672 11.261 20.784 1.00 56.31 111 LEU A O 1
ATOM 835 N N . HIS A 1 112 ? 25.739 9.692 19.179 1.00 53.06 112 HIS A N 1
ATOM 836 C CA . HIS A 1 112 ? 24.638 8.885 19.717 1.00 53.06 112 HIS A CA 1
ATOM 837 C C . HIS A 1 112 ? 25.070 7.753 20.650 1.00 53.06 112 HIS A C 1
ATOM 839 O O . HIS A 1 112 ? 24.257 7.283 21.444 1.00 53.06 112 HIS A O 1
ATOM 845 N N . ILE A 1 113 ? 26.333 7.335 20.604 1.00 48.19 113 ILE A N 1
ATOM 846 C CA . ILE A 1 113 ? 26.837 6.236 21.427 1.00 48.19 113 ILE A CA 1
ATOM 847 C C . ILE A 1 113 ? 27.708 6.822 22.533 1.00 48.19 113 ILE A C 1
ATOM 849 O O . ILE A 1 113 ? 28.933 6.896 22.446 1.00 48.19 113 ILE A O 1
ATOM 853 N N . GLY A 1 114 ? 27.041 7.241 23.607 1.00 44.50 114 GLY A N 1
ATOM 854 C CA . GLY A 1 114 ? 27.687 7.371 24.900 1.00 44.50 114 GL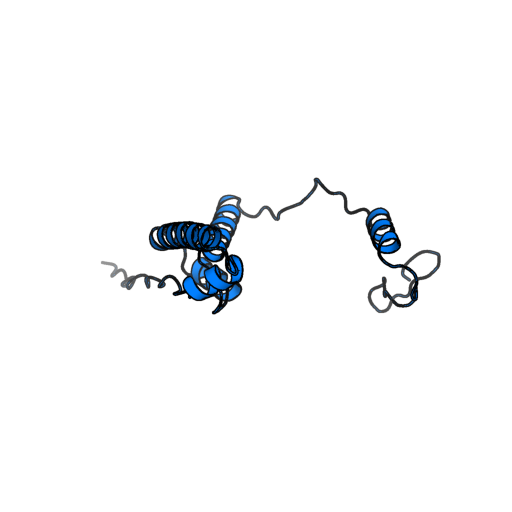Y A CA 1
ATOM 855 C C . GLY A 1 114 ? 28.323 6.034 25.275 1.00 44.50 114 GLY A C 1
ATOM 856 O O . GLY A 1 114 ? 27.627 5.088 25.616 1.00 44.50 114 GLY A O 1
ATOM 857 N N . ASN A 1 115 ? 29.651 5.994 25.189 1.00 49.34 115 ASN A N 1
ATOM 858 C CA . ASN A 1 115 ? 30.545 5.114 25.927 1.00 49.34 115 ASN A CA 1
ATOM 859 C C . ASN A 1 115 ? 30.159 3.621 25.958 1.00 49.34 115 ASN A C 1
ATOM 861 O O . ASN A 1 115 ? 29.610 3.152 26.953 1.00 49.34 115 ASN A O 1
ATOM 865 N N . ARG A 1 116 ? 30.526 2.865 24.914 1.00 41.53 116 ARG A N 1
ATOM 866 C CA . ARG A 1 116 ? 31.007 1.477 25.053 1.00 41.53 116 ARG A CA 1
ATOM 867 C C . ARG A 1 116 ? 31.690 0.991 23.772 1.00 41.53 116 ARG A C 1
ATOM 869 O O . ARG A 1 116 ? 31.075 0.897 22.719 1.00 41.53 116 ARG A O 1
ATOM 876 N N . ASP A 1 117 ? 32.979 0.713 23.936 1.00 41.91 117 ASP A N 1
ATOM 877 C CA . ASP A 1 117 ? 33.762 -0.306 23.239 1.00 41.91 117 ASP A CA 1
ATOM 878 C C . ASP A 1 117 ? 33.926 -0.147 21.720 1.00 41.91 117 ASP A C 1
ATOM 880 O O . ASP A 1 117 ? 33.305 -0.810 20.896 1.00 41.91 117 ASP A O 1
ATOM 884 N N . ALA A 1 118 ? 34.880 0.718 21.365 1.00 43.66 118 ALA A N 1
ATOM 885 C CA . ALA A 1 118 ? 35.422 0.939 20.024 1.00 43.66 118 ALA A CA 1
ATOM 886 C C . ALA A 1 118 ? 36.269 -0.240 19.488 1.00 43.66 118 ALA A C 1
ATOM 888 O O . ALA A 1 118 ? 37.330 -0.032 18.900 1.00 43.66 118 ALA A O 1
ATOM 889 N N . ALA A 1 119 ? 35.825 -1.478 19.688 1.00 47.34 119 ALA A N 1
ATOM 890 C CA . ALA A 1 119 ? 36.490 -2.660 19.162 1.00 47.34 119 ALA A CA 1
ATOM 891 C C . ALA A 1 119 ? 35.466 -3.559 18.462 1.00 47.34 119 ALA A C 1
ATOM 893 O O . ALA A 1 119 ? 34.496 -3.983 19.078 1.00 47.34 119 ALA A O 1
ATOM 894 N N . ALA A 1 120 ? 35.741 -3.872 17.193 1.00 45.22 120 ALA A N 1
ATOM 895 C CA . ALA A 1 120 ? 35.055 -4.855 16.347 1.00 45.22 120 ALA A CA 1
ATOM 896 C C . ALA A 1 120 ? 33.881 -4.379 15.467 1.00 45.22 120 ALA A C 1
ATOM 898 O O . ALA A 1 120 ? 32.948 -5.140 15.221 1.00 45.22 120 ALA A O 1
ATOM 899 N N . VAL A 1 121 ? 33.966 -3.183 14.870 1.00 49.53 121 VAL A N 1
ATOM 900 C CA . VAL A 1 121 ? 33.419 -3.033 13.507 1.00 49.53 121 VAL A CA 1
ATOM 901 C C . VAL A 1 121 ? 34.550 -3.411 12.559 1.00 49.53 121 VAL A C 1
ATOM 903 O O . VA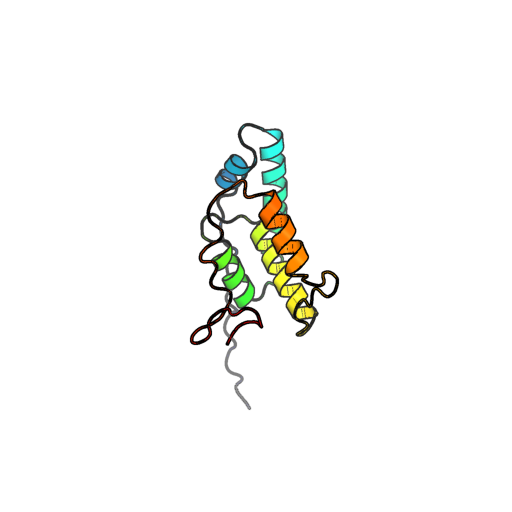L A 1 121 ? 35.503 -2.649 12.395 1.00 49.53 121 VAL A O 1
ATOM 906 N N . ASP A 1 122 ? 34.496 -4.627 12.023 1.00 55.06 122 ASP A N 1
ATOM 907 C CA . ASP A 1 122 ? 35.478 -5.131 11.063 1.00 55.06 122 ASP A CA 1
ATOM 908 C C . ASP A 1 122 ? 35.282 -4.381 9.737 1.00 55.06 122 ASP A C 1
ATOM 910 O O . ASP A 1 122 ? 34.411 -4.693 8.928 1.00 55.06 122 ASP A O 1
ATOM 914 N N . LEU A 1 123 ? 36.025 -3.285 9.578 1.00 60.69 123 LEU A N 1
ATOM 915 C CA . LEU A 1 123 ? 35.935 -2.374 8.434 1.00 60.69 123 LEU A CA 1
ATOM 916 C C . LEU A 1 123 ? 36.604 -2.944 7.169 1.00 60.69 123 LEU A C 1
ATOM 918 O O . LEU A 1 123 ? 36.491 -2.336 6.106 1.00 60.69 123 LEU A O 1
ATOM 922 N N . CYS A 1 124 ? 37.294 -4.086 7.267 1.00 57.72 124 CYS A N 1
ATOM 923 C CA . CYS A 1 124 ? 38.036 -4.693 6.166 1.00 57.72 124 CYS A CA 1
ATOM 924 C C . CYS A 1 124 ? 37.430 -6.053 5.775 1.00 57.72 124 CYS A C 1
ATOM 926 O O . CYS A 1 124 ? 37.239 -6.906 6.641 1.00 57.72 124 CYS A O 1
ATOM 928 N N . PRO A 1 125 ? 37.135 -6.304 4.485 1.00 57.25 125 PRO A N 1
ATOM 929 C CA . PRO A 1 125 ? 36.710 -7.626 4.041 1.00 57.25 125 PRO A CA 1
ATOM 930 C C . PRO A 1 125 ? 37.874 -8.638 4.156 1.00 57.25 125 PRO A C 1
ATOM 932 O O . PRO A 1 125 ? 39.016 -8.290 3.836 1.00 57.25 125 PRO A O 1
ATOM 935 N N . PRO A 1 126 ? 37.620 -9.897 4.570 1.00 55.72 126 PRO A N 1
ATOM 936 C CA . PRO A 1 126 ? 38.661 -10.923 4.657 1.00 55.72 126 PRO A CA 1
ATOM 937 C C . PRO A 1 126 ? 39.374 -11.127 3.307 1.00 55.72 126 PRO A C 1
ATOM 939 O O . PRO A 1 126 ? 38.693 -11.129 2.278 1.00 55.72 126 PRO A O 1
ATOM 942 N N . PRO A 1 127 ? 40.706 -11.351 3.274 1.00 59.97 127 PRO A N 1
ATOM 943 C CA . PRO A 1 127 ? 41.604 -11.671 4.395 1.00 59.97 127 PRO A CA 1
ATOM 944 C C . PRO A 1 127 ? 42.310 -10.458 5.037 1.00 59.97 127 PRO A C 1
ATOM 946 O O . PRO A 1 127 ? 43.238 -10.650 5.825 1.00 59.97 127 PRO A O 1
ATOM 949 N N . HIS A 1 128 ? 41.907 -9.234 4.697 1.00 62.06 128 HIS A N 1
ATOM 950 C CA . HIS A 1 128 ? 42.651 -8.023 5.039 1.00 62.06 128 HIS A CA 1
ATOM 951 C C . HIS A 1 128 ? 42.344 -7.517 6.455 1.00 62.06 128 HIS A C 1
ATOM 953 O O . HIS A 1 128 ? 41.217 -7.630 6.935 1.00 62.06 128 HIS A O 1
ATOM 959 N N . LYS A 1 129 ? 43.341 -6.934 7.126 1.00 69.19 129 LYS A N 1
ATOM 960 C CA . LYS A 1 129 ? 43.232 -6.348 8.471 1.00 69.19 129 LYS A CA 1
ATOM 961 C C . LYS A 1 129 ? 43.474 -4.844 8.430 1.00 69.19 129 LYS A C 1
ATOM 963 O O . LYS A 1 129 ? 44.275 -4.351 7.641 1.00 69.19 129 LYS A O 1
ATOM 968 N N . LEU A 1 130 ? 42.812 -4.111 9.324 1.00 70.75 130 LEU A N 1
ATOM 969 C CA . LEU A 1 130 ? 42.995 -2.668 9.454 1.00 70.75 130 LEU A CA 1
ATOM 970 C C . LEU A 1 130 ? 44.369 -2.352 10.072 1.00 70.75 130 LEU A C 1
ATOM 972 O O . LEU A 1 130 ? 44.621 -2.672 11.235 1.00 70.75 130 LEU A O 1
ATOM 976 N N . THR A 1 131 ? 45.245 -1.703 9.308 1.00 68.81 131 THR A N 1
ATOM 977 C CA . THR A 1 131 ? 46.513 -1.126 9.776 1.00 68.81 131 THR A CA 1
ATOM 978 C C . THR A 1 131 ? 46.434 0.405 9.783 1.00 68.81 131 THR A C 1
ATOM 980 O O . THR A 1 131 ? 45.440 1.001 9.366 1.00 68.81 131 THR A O 1
ATOM 983 N N . ARG A 1 132 ? 47.492 1.071 10.270 1.00 60.91 132 ARG A N 1
ATOM 984 C CA . ARG A 1 132 ? 47.594 2.542 10.304 1.00 60.91 132 ARG A CA 1
ATOM 985 C C . ARG A 1 132 ? 47.451 3.186 8.913 1.00 60.91 132 ARG A C 1
ATOM 987 O O . ARG A 1 132 ? 47.022 4.333 8.841 1.00 60.91 132 ARG A O 1
ATOM 994 N N . ASP A 1 133 ? 47.766 2.442 7.853 1.00 65.19 133 ASP A N 1
ATOM 995 C CA . ASP A 1 133 ? 47.734 2.908 6.462 1.00 65.19 133 ASP A CA 1
ATOM 996 C C . ASP A 1 133 ? 46.489 2.422 5.686 1.00 65.19 133 ASP A C 1
ATOM 998 O O . ASP A 1 133 ? 46.368 2.689 4.493 1.00 65.19 133 ASP A O 1
ATOM 1002 N N . GLY A 1 134 ? 45.554 1.719 6.342 1.00 61.50 134 GLY A N 1
ATOM 1003 C CA . GLY A 1 134 ? 44.321 1.190 5.737 1.00 61.50 134 GLY A CA 1
ATOM 1004 C C . GLY A 1 134 ? 44.186 -0.334 5.842 1.00 61.50 134 GLY A C 1
ATOM 1005 O O . GLY A 1 134 ? 44.893 -0.977 6.612 1.00 61.50 134 GLY A O 1
ATOM 1006 N N . CYS A 1 135 ? 43.248 -0.929 5.098 1.00 72.75 135 CYS A N 1
ATOM 1007 C CA . CYS A 1 135 ? 43.093 -2.388 5.030 1.00 72.75 135 CYS A CA 1
ATOM 1008 C C . CYS A 1 135 ? 44.241 -3.017 4.218 1.00 72.75 135 CYS A C 1
ATOM 1010 O O . CYS A 1 135 ? 44.409 -2.663 3.051 1.00 72.75 135 CYS A O 1
ATOM 1012 N N . GLN A 1 136 ? 45.003 -3.940 4.818 1.00 62.75 136 GLN A N 1
ATOM 1013 C CA . GLN A 1 136 ? 46.109 -4.689 4.190 1.00 62.75 136 GLN A CA 1
ATOM 1014 C C . GLN A 1 136 ? 45.956 -6.193 4.344 1.00 62.75 136 GLN A C 1
ATOM 1016 O O . GLN A 1 136 ? 45.453 -6.641 5.396 1.00 62.75 136 GLN A O 1
#

Foldseek 3Di:
DDPDDDPPDPPPPDQDDADLQVVLCVVQPPDPVSSVVSVVLQVVLVVCVNPDPQDPVQSVVQDVVLDRNHTSNSSSVSRVVVVVPVVVPPDDPPPVVDDPDVVVVVVVVVVVDDDDDPDDPQPEDPPWHQDPVGTD

pLDDT: mean 74.44, std 19.26, range [37.97, 97.25]